Protein AF-A0A382G5J7-F1 (afdb_monomer)

Solvent-accessible surface area (backbone atoms only — not comparable to full-atom values): 8650 Å² total; per-residue (Å²): 138,86,42,73,40,78,58,90,71,52,76,94,48,42,61,63,45,65,73,71,33,57,28,40,36,45,40,41,45,69,70,53,47,55,51,47,26,55,50,17,54,78,64,77,37,78,39,35,30,16,46,16,35,21,76,79,72,47,90,91,56,72,30,28,46,76,84,49,40,56,63,49,47,44,62,51,65,73,33,90,24,45,39,57,42,22,31,19,50,80,81,76,85,90,63,56,70,67,60,53,49,53,47,40,46,52,50,48,51,51,35,50,54,38,20,65,70,56,78,49,63,30,77,37,31,36,30,33,35,65,89,45,33,69,62,23,46,78,49,61,36,72,36,67,54,70,46,52,78,77,71,46,76,80,86,129

Radius of gyration: 15.2 Å; Cα contacts (8 Å, |Δi|>4): 289; chains: 1; bounding box: 37×30×43 Å

Organism: NCBI:txid408172

Structure (mmCIF, N/CA/C/O backbone):
data_AF-A0A382G5J7-F1
#
_entry.id   AF-A0A382G5J7-F1
#
loop_
_atom_site.group_PDB
_atom_site.id
_atom_site.type_symbol
_atom_site.label_atom_id
_atom_site.label_alt_id
_atom_site.label_comp_id
_atom_site.label_asym_id
_atom_site.label_entity_id
_atom_site.label_seq_id
_atom_site.pdbx_PDB_ins_code
_atom_site.Cartn_x
_atom_site.Cartn_y
_atom_site.Cartn_z
_atom_site.occupancy
_atom_site.B_iso_or_equiv
_atom_site.auth_seq_id
_atom_site.auth_comp_id
_atom_site.auth_asym_id
_atom_site.auth_atom_id
_atom_site.pdbx_PDB_model_num
ATOM 1 N N . MET A 1 1 ? -18.338 -6.592 -5.591 1.00 87.31 1 MET A N 1
ATOM 2 C CA . MET A 1 1 ? -17.188 -5.931 -6.250 1.00 87.31 1 MET A CA 1
ATOM 3 C C . MET A 1 1 ? -16.385 -5.238 -5.163 1.00 87.31 1 MET A C 1
ATOM 5 O O . MET A 1 1 ? -17.025 -4.663 -4.299 1.00 87.31 1 MET A O 1
ATOM 9 N N . VAL A 1 2 ? -15.050 -5.326 -5.178 1.00 95.75 2 VAL A N 1
ATOM 10 C CA . VAL A 1 2 ? -14.177 -4.613 -4.224 1.00 95.75 2 VAL A CA 1
ATOM 11 C C . VAL A 1 2 ? -13.556 -3.412 -4.939 1.00 95.75 2 VAL A C 1
ATOM 13 O O . VAL A 1 2 ? -12.939 -3.573 -5.991 1.00 95.75 2 VAL A O 1
ATOM 16 N N . LEU A 1 3 ? -13.734 -2.211 -4.397 1.00 97.88 3 LEU A N 1
ATOM 17 C CA . LEU A 1 3 ? -13.256 -0.952 -4.960 1.00 97.88 3 LEU A CA 1
ATOM 18 C C . LEU A 1 3 ? -11.966 -0.492 -4.274 1.00 97.88 3 LEU A C 1
ATOM 20 O O . LEU A 1 3 ? -11.931 -0.244 -3.070 1.00 97.88 3 LEU A O 1
ATOM 24 N N . HIS A 1 4 ? -10.912 -0.311 -5.071 1.00 98.44 4 HIS A N 1
ATOM 25 C CA . HIS A 1 4 ? -9.600 0.135 -4.606 1.00 98.44 4 HIS A CA 1
ATOM 26 C C . HIS A 1 4 ? -9.329 1.585 -5.027 1.00 98.44 4 HIS A C 1
ATOM 28 O O . HIS A 1 4 ? -9.368 1.916 -6.213 1.00 98.44 4 HIS A O 1
ATOM 34 N N . PHE A 1 5 ? -8.995 2.449 -4.069 1.00 98.31 5 PHE A N 1
ATOM 35 C CA . PHE A 1 5 ? -8.489 3.791 -4.342 1.00 98.31 5 PHE A CA 1
ATOM 36 C C . PHE A 1 5 ? -6.966 3.756 -4.511 1.00 98.31 5 PHE A C 1
ATOM 38 O O . PHE A 1 5 ? -6.245 3.426 -3.570 1.00 98.31 5 PHE A O 1
ATOM 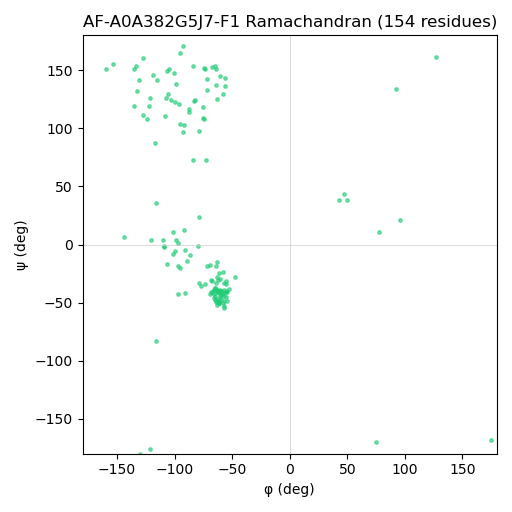45 N N . ILE A 1 6 ? -6.483 4.105 -5.708 1.00 97.19 6 ILE A N 1
ATOM 46 C CA . ILE A 1 6 ? -5.056 4.039 -6.088 1.00 97.19 6 ILE A CA 1
ATOM 47 C C . ILE A 1 6 ? -4.460 5.396 -6.508 1.00 97.19 6 ILE A C 1
ATOM 49 O O . ILE A 1 6 ? -3.323 5.459 -6.970 1.00 97.19 6 ILE A O 1
ATOM 53 N N . GLY A 1 7 ? -5.236 6.479 -6.406 1.00 94.88 7 GLY A N 1
ATOM 54 C CA . GLY A 1 7 ? -4.788 7.840 -6.716 1.00 94.88 7 GLY A CA 1
ATOM 55 C C . GLY A 1 7 ? -4.260 8.566 -5.481 1.00 94.88 7 GLY A C 1
ATOM 56 O O . GLY A 1 7 ? -4.435 8.106 -4.365 1.00 94.88 7 GLY A O 1
ATOM 57 N N . ARG A 1 8 ? -3.654 9.745 -5.639 1.00 94.50 8 ARG A N 1
ATOM 58 C CA . ARG A 1 8 ? -3.246 10.555 -4.479 1.00 94.50 8 ARG A CA 1
ATOM 59 C C . ARG A 1 8 ? -4.473 10.988 -3.666 1.00 94.50 8 ARG A C 1
ATOM 61 O O . ARG A 1 8 ? -5.363 11.644 -4.210 1.00 94.50 8 ARG A O 1
ATOM 68 N N . LEU A 1 9 ? -4.496 10.688 -2.364 1.00 96.69 9 LEU A N 1
ATOM 69 C CA . LEU A 1 9 ? -5.610 11.059 -1.489 1.00 96.69 9 LEU A CA 1
ATOM 70 C C . LEU A 1 9 ? -5.338 12.373 -0.753 1.00 96.69 9 LEU A C 1
ATOM 72 O O . LEU A 1 9 ? -4.615 12.426 0.235 1.00 96.69 9 LEU A O 1
ATOM 76 N N . GLN A 1 10 ? -5.975 13.450 -1.202 1.00 93.81 10 GLN A N 1
ATOM 77 C CA . GLN A 1 10 ? -5.969 14.704 -0.453 1.00 93.81 10 GLN A CA 1
ATOM 78 C C . GLN A 1 10 ? -6.835 14.589 0.807 1.00 93.81 10 GLN A C 1
ATOM 80 O O . GLN A 1 10 ? -7.926 14.014 0.780 1.00 93.81 10 GLN A O 1
ATOM 85 N N . SER A 1 11 ? -6.401 15.208 1.907 1.00 90.44 11 SER A N 1
ATOM 86 C CA . SER A 1 11 ? -7.104 15.134 3.194 1.00 90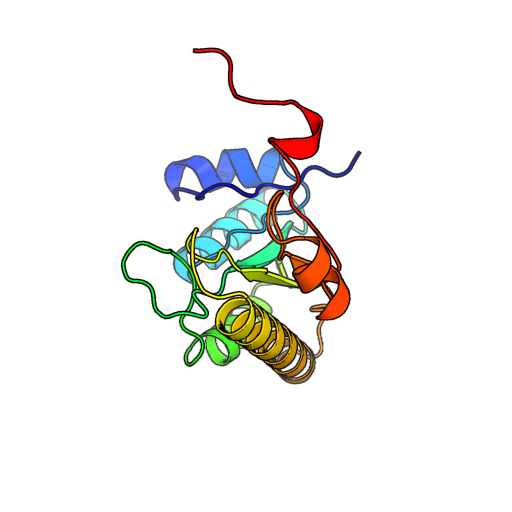.44 11 SER A CA 1
ATOM 87 C C . SER A 1 11 ? -8.570 15.579 3.103 1.00 90.44 11 SER A C 1
ATOM 89 O O . SER A 1 11 ? -9.455 14.915 3.641 1.00 90.44 11 SER A O 1
ATOM 91 N N . ASN A 1 12 ? -8.883 16.645 2.364 1.00 94.25 12 ASN A N 1
ATOM 92 C CA . ASN A 1 12 ? -10.265 17.111 2.178 1.00 94.25 12 ASN A CA 1
ATOM 93 C C . ASN A 1 12 ? -11.171 16.105 1.434 1.00 94.25 12 ASN A C 1
ATOM 95 O O . ASN A 1 12 ? -12.390 16.198 1.543 1.00 94.25 12 ASN A O 1
ATOM 99 N N . LYS A 1 13 ? -10.604 15.124 0.720 1.00 97.50 13 LYS A N 1
ATOM 100 C CA . LYS A 1 13 ? -11.343 14.047 0.043 1.00 97.50 13 LYS A CA 1
ATOM 101 C C . LYS A 1 13 ? -11.357 12.729 0.821 1.00 97.50 13 LYS A C 1
ATOM 103 O O . LYS A 1 13 ? -12.096 11.832 0.429 1.00 97.50 13 LYS A O 1
ATOM 108 N N . ALA A 1 14 ? -10.633 12.628 1.940 1.00 97.19 14 ALA A N 1
ATOM 109 C CA . ALA A 1 14 ? -10.540 11.403 2.741 1.00 97.19 14 ALA A CA 1
ATOM 110 C C . ALA A 1 14 ? -11.910 10.856 3.178 1.00 97.19 14 ALA A C 1
ATOM 112 O O . ALA A 1 14 ? -12.131 9.657 3.076 1.00 97.19 14 ALA A O 1
ATOM 113 N N . ARG A 1 15 ? -12.859 11.723 3.575 1.00 97.50 15 ARG A N 1
ATOM 114 C CA . ARG A 1 15 ? -14.220 11.296 3.963 1.00 97.50 15 ARG A CA 1
ATOM 115 C C . ARG A 1 15 ? -14.946 10.610 2.812 1.00 97.50 15 ARG A C 1
ATOM 117 O O . ARG A 1 15 ? -15.444 9.504 2.969 1.00 97.50 15 ARG A O 1
ATOM 124 N N . LYS A 1 16 ? -14.944 11.248 1.640 1.00 97.62 16 LYS A N 1
ATOM 125 C CA . LYS A 1 16 ? -15.569 10.691 0.438 1.00 97.62 16 LYS A CA 1
ATOM 126 C C . LYS A 1 16 ? -14.888 9.386 0.018 1.00 97.62 16 LYS A C 1
ATOM 128 O O . LYS A 1 16 ? -15.572 8.440 -0.347 1.00 97.62 16 LYS A O 1
ATOM 133 N N . ALA A 1 17 ? -13.558 9.322 0.091 1.00 97.62 17 ALA A N 1
ATOM 134 C CA . ALA A 1 17 ? -12.823 8.107 -0.238 1.00 97.62 17 ALA A CA 1
ATOM 135 C C . ALA A 1 17 ? -13.155 6.953 0.724 1.00 97.62 17 ALA A C 1
ATOM 137 O O . ALA A 1 17 ? -13.518 5.881 0.257 1.00 97.62 17 ALA A O 1
ATOM 138 N N . GLY A 1 18 ? -13.118 7.189 2.040 1.00 96.06 18 GLY A N 1
ATOM 139 C CA . GLY A 1 18 ? -13.434 6.172 3.051 1.00 96.06 18 GLY A CA 1
ATOM 140 C C . GLY A 1 18 ? -14.877 5.663 2.984 1.00 96.06 18 GLY A C 1
ATOM 141 O O . GLY A 1 18 ? -15.141 4.507 3.292 1.00 96.06 18 GLY A O 1
ATOM 142 N N . GLN A 1 19 ? -15.818 6.482 2.509 1.00 95.88 19 GLN A N 1
ATOM 143 C CA . GLN A 1 19 ? -17.206 6.054 2.297 1.00 95.88 19 GLN A CA 1
ATOM 144 C C . GLN A 1 19 ? -17.394 5.210 1.027 1.00 95.88 19 GLN A C 1
ATOM 146 O O . GLN A 1 19 ? -18.209 4.295 1.030 1.00 95.88 19 GLN A O 1
ATOM 151 N N . ILE A 1 20 ? -16.658 5.505 -0.051 1.00 96.94 20 ILE A N 1
ATOM 152 C CA . ILE A 1 20 ? -16.866 4.874 -1.368 1.00 96.94 20 ILE A CA 1
ATOM 153 C C . ILE A 1 20 ? -16.012 3.618 -1.560 1.00 96.94 20 ILE A C 1
ATOM 155 O O . ILE A 1 20 ? -16.480 2.648 -2.146 1.00 96.94 20 ILE A O 1
ATOM 159 N N . PHE A 1 21 ? -14.749 3.646 -1.134 1.00 98.38 21 PHE A N 1
ATOM 160 C CA . PHE A 1 21 ? -13.775 2.610 -1.477 1.00 98.38 21 PHE A CA 1
ATOM 161 C C . PHE A 1 21 ? -13.618 1.594 -0.354 1.00 98.38 21 PHE A C 1
ATOM 163 O O . PHE A 1 21 ? -13.525 1.950 0.818 1.00 98.38 21 PHE A O 1
ATOM 170 N N . ASP A 1 22 ? -13.533 0.319 -0.712 1.00 98.06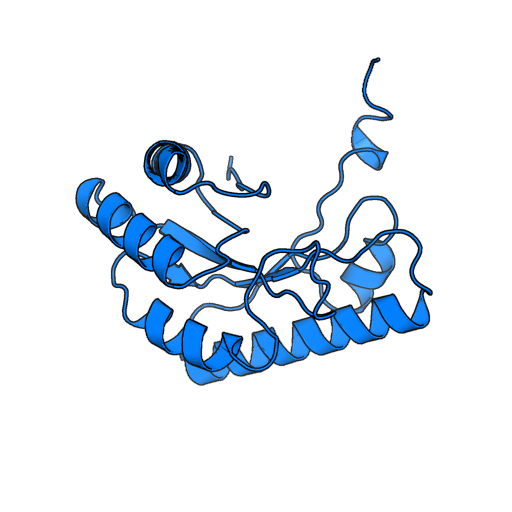 22 ASP A N 1
ATOM 171 C CA . ASP A 1 22 ? -13.285 -0.768 0.235 1.00 98.06 22 ASP A CA 1
ATOM 172 C C . ASP A 1 22 ? -11.832 -0.769 0.714 1.00 98.06 22 ASP A C 1
ATOM 174 O O . ASP A 1 22 ? -11.560 -1.068 1.874 1.00 98.06 22 ASP A O 1
ATOM 178 N N . VAL A 1 23 ? -10.901 -0.382 -0.166 1.00 98.56 23 VAL A N 1
ATOM 179 C CA . VAL A 1 23 ? -9.460 -0.359 0.110 1.00 98.56 23 VAL A CA 1
ATOM 180 C C . VAL A 1 23 ? -8.852 0.968 -0.334 1.00 98.56 23 VAL A C 1
ATOM 182 O O . VAL A 1 23 ? -9.045 1.391 -1.473 1.00 98.56 23 VAL A O 1
ATOM 185 N N . ILE A 1 24 ? -8.054 1.606 0.524 1.00 98.62 24 ILE A N 1
ATOM 186 C CA . ILE A 1 24 ? -7.264 2.795 0.167 1.00 98.62 24 ILE A CA 1
ATOM 187 C C . ILE A 1 24 ? -5.790 2.403 0.104 1.00 98.62 24 ILE A C 1
ATOM 189 O O . ILE A 1 24 ? -5.180 2.124 1.131 1.00 98.62 24 ILE A O 1
ATOM 193 N N . GLN A 1 25 ? -5.200 2.383 -1.092 1.00 98.62 25 GLN A N 1
ATOM 194 C CA . GLN A 1 25 ? -3.832 1.883 -1.275 1.00 98.62 25 GLN A CA 1
ATOM 195 C C . GLN A 1 25 ? -2.734 2.949 -1.163 1.00 98.62 25 GLN A C 1
ATOM 197 O O . GLN A 1 25 ? -1.554 2.631 -1.259 1.00 98.62 25 GLN A O 1
ATOM 202 N N . THR A 1 26 ? -3.116 4.211 -1.005 1.00 97.88 26 THR A N 1
ATOM 203 C CA . THR A 1 26 ? -2.217 5.369 -1.105 1.00 97.88 26 THR A CA 1
ATOM 204 C C . THR A 1 26 ? -2.102 6.118 0.216 1.00 97.88 26 THR A C 1
ATOM 206 O O . THR A 1 26 ? -2.098 7.351 0.229 1.00 97.88 26 THR A O 1
ATOM 209 N N . VAL A 1 27 ? -2.122 5.404 1.345 1.00 98.38 27 VAL A N 1
ATOM 210 C CA . VAL A 1 27 ? -1.891 6.038 2.646 1.00 98.38 27 VAL A CA 1
ATOM 211 C C . VAL A 1 27 ? -0.402 6.339 2.750 1.00 98.38 27 VAL A C 1
ATOM 213 O O . VAL A 1 27 ? 0.409 5.428 2.860 1.00 98.38 27 VAL A O 1
ATOM 216 N N . ASP A 1 28 ? -0.051 7.617 2.657 1.00 97.50 28 ASP A N 1
ATOM 217 C CA . ASP A 1 28 ? 1.324 8.107 2.512 1.00 97.50 28 ASP A CA 1
ATOM 218 C C . ASP A 1 28 ? 1.863 8.820 3.759 1.00 97.50 28 ASP A C 1
ATOM 220 O O . ASP A 1 28 ? 2.988 9.307 3.751 1.00 97.50 28 ASP A O 1
ATOM 224 N N . SER A 1 29 ? 1.049 8.941 4.810 1.00 97.69 29 SER A N 1
ATOM 225 C CA . SER A 1 29 ? 1.402 9.673 6.024 1.00 97.69 29 SER A CA 1
ATOM 226 C C . SER A 1 29 ? 0.545 9.258 7.219 1.00 97.69 29 SER A C 1
ATOM 228 O O . SER A 1 29 ? -0.639 8.929 7.079 1.00 97.69 29 SER A O 1
ATOM 230 N N . ILE A 1 30 ? 1.108 9.376 8.425 1.00 98.06 30 ILE A N 1
ATOM 231 C CA . ILE A 1 30 ? 0.384 9.184 9.694 1.00 98.06 30 ILE A CA 1
ATOM 232 C C . ILE A 1 30 ? -0.821 10.121 9.796 1.00 98.06 30 ILE A C 1
ATOM 234 O O . ILE A 1 30 ? -1.898 9.729 10.241 1.00 98.06 30 ILE A O 1
ATOM 238 N N . LYS A 1 31 ? -0.674 11.368 9.333 1.00 97.75 31 LYS A N 1
ATOM 239 C CA . LYS A 1 31 ? -1.763 12.351 9.320 1.00 97.75 31 LYS A CA 1
ATOM 240 C C . LYS A 1 31 ? -2.964 11.858 8.510 1.00 97.75 31 LYS A C 1
ATOM 242 O O . LYS A 1 31 ? -4.106 12.039 8.938 1.00 97.75 31 LYS A O 1
ATOM 247 N N . LEU A 1 32 ? -2.722 11.256 7.343 1.00 98.25 32 LEU A N 1
ATOM 248 C CA . LEU A 1 32 ? -3.788 10.688 6.525 1.00 98.25 32 LEU A CA 1
ATOM 249 C C . LEU A 1 32 ? -4.400 9.450 7.190 1.00 98.25 32 LEU A C 1
ATOM 251 O O . LEU A 1 32 ? -5.625 9.354 7.230 1.00 98.25 32 LEU A O 1
ATOM 255 N N . ALA A 1 33 ? -3.577 8.565 7.763 1.00 98.31 33 ALA A N 1
ATOM 256 C CA . ALA A 1 33 ? -4.049 7.398 8.507 1.00 98.31 33 ALA A CA 1
ATOM 257 C C . ALA A 1 33 ? -4.967 7.805 9.672 1.00 98.31 33 ALA A C 1
ATOM 259 O O . ALA A 1 33 ? -6.133 7.423 9.690 1.00 98.31 33 ALA A O 1
ATOM 260 N N . LYS A 1 34 ? -4.522 8.692 10.572 1.00 98.31 34 LYS A N 1
ATOM 261 C CA . LYS A 1 34 ? -5.334 9.198 11.697 1.00 98.31 34 LYS A CA 1
ATOM 262 C C . LYS A 1 34 ? -6.660 9.802 11.239 1.00 98.31 34 LYS A C 1
ATOM 264 O O . LYS A 1 34 ? -7.702 9.563 11.845 1.00 98.31 34 LYS A O 1
ATOM 269 N N . ARG A 1 35 ? -6.650 10.553 10.134 1.00 98.12 35 ARG A N 1
ATOM 270 C CA . ARG A 1 35 ? -7.879 11.113 9.559 1.00 98.12 35 ARG A CA 1
ATOM 271 C C . ARG A 1 35 ? -8.830 10.025 9.063 1.00 98.12 35 ARG A C 1
ATOM 273 O O . ARG A 1 35 ? -10.028 10.132 9.309 1.00 98.12 35 ARG A O 1
ATOM 280 N N . LEU A 1 36 ? -8.317 9.017 8.359 1.00 98.38 36 LEU A N 1
ATOM 281 C CA . LEU A 1 36 ? -9.117 7.877 7.917 1.00 98.38 36 LEU A CA 1
ATOM 282 C C . LEU A 1 36 ? -9.658 7.087 9.106 1.00 98.38 36 LEU A C 1
ATOM 284 O O . LEU A 1 36 ? -10.821 6.712 9.050 1.00 98.38 36 LEU A O 1
ATOM 288 N N . ASN A 1 37 ? -8.881 6.910 10.178 1.00 98.44 37 ASN A N 1
ATOM 289 C CA . ASN A 1 37 ? -9.337 6.247 11.398 1.00 98.44 37 ASN A CA 1
ATOM 290 C C . ASN A 1 37 ? -10.577 6.939 11.973 1.00 98.44 37 ASN A C 1
ATOM 292 O O . ASN A 1 37 ? -11.608 6.297 12.100 1.00 98.44 37 ASN A O 1
ATOM 296 N N . ILE A 1 38 ? -10.525 8.262 12.184 1.00 98.00 38 ILE A N 1
ATOM 297 C CA . ILE A 1 38 ? -11.671 9.047 12.686 1.00 98.00 38 ILE A CA 1
ATOM 298 C C . ILE A 1 38 ? -12.917 8.834 11.814 1.00 98.00 38 ILE A C 1
ATOM 300 O O . ILE A 1 38 ? -13.995 8.535 12.318 1.00 98.00 38 ILE A O 1
ATOM 304 N N . ILE A 1 39 ? -12.771 8.947 10.490 1.00 97.62 39 ILE A N 1
ATOM 305 C CA . ILE A 1 39 ? -13.882 8.758 9.542 1.00 97.62 39 ILE A CA 1
ATOM 306 C C . ILE A 1 39 ? -14.437 7.327 9.617 1.00 97.62 39 ILE A C 1
ATOM 308 O O . ILE A 1 39 ? -15.646 7.120 9.532 1.00 97.62 39 ILE A O 1
ATOM 312 N N . SER A 1 40 ? -13.552 6.344 9.745 1.00 97.88 40 SER A N 1
ATOM 313 C CA . SER A 1 40 ? -13.874 4.916 9.792 1.00 97.88 40 SER A CA 1
ATOM 314 C C . SER A 1 40 ? -14.626 4.571 11.080 1.00 97.88 40 SER A C 1
ATOM 316 O O . SER A 1 40 ? -15.654 3.901 11.024 1.00 97.88 40 SER A O 1
ATOM 318 N N . THR A 1 41 ? -14.213 5.153 12.211 1.00 97.94 41 THR A N 1
ATOM 319 C CA . THR A 1 41 ? -14.931 5.079 13.491 1.00 97.94 41 THR A CA 1
ATOM 320 C C . THR A 1 41 ? -16.327 5.700 13.388 1.00 97.94 41 THR A C 1
ATOM 322 O O . THR A 1 41 ? -17.312 5.054 13.730 1.00 97.94 41 THR A O 1
ATOM 325 N N . GLU A 1 42 ? -16.448 6.921 12.852 1.00 97.00 42 GLU A N 1
ATOM 326 C CA . GLU A 1 42 ? -17.741 7.612 12.684 1.00 97.00 42 GLU A CA 1
ATOM 327 C C . GLU A 1 42 ? -18.722 6.856 11.775 1.00 97.00 42 GLU A C 1
ATOM 329 O O . GLU A 1 42 ? -19.936 6.987 11.915 1.00 97.00 42 GLU A O 1
ATOM 334 N N . THR A 1 43 ? -18.202 6.095 10.809 1.00 95.12 43 THR A N 1
ATOM 335 C CA . THR A 1 43 ? -19.006 5.339 9.836 1.00 95.12 43 THR A CA 1
ATOM 336 C C . THR A 1 43 ? -19.162 3.863 10.200 1.00 95.12 43 THR A C 1
ATOM 338 O O . THR A 1 43 ? -19.769 3.123 9.429 1.00 95.12 43 THR A O 1
ATOM 341 N N . ASN A 1 44 ? -18.644 3.441 11.362 1.00 95.56 44 ASN A N 1
ATOM 342 C CA . ASN A 1 44 ? -18.609 2.050 11.821 1.00 95.56 44 ASN A CA 1
ATOM 343 C C . ASN A 1 44 ? -18.103 1.075 10.739 1.00 95.56 44 ASN A C 1
ATOM 345 O O . ASN A 1 44 ? -18.680 0.013 10.496 1.00 95.56 44 ASN A O 1
ATOM 349 N N . LYS A 1 45 ? -17.039 1.477 10.040 1.00 95.62 45 LYS A N 1
ATOM 350 C CA . LYS A 1 45 ? -16.424 0.723 8.949 1.00 95.62 45 LYS A CA 1
ATOM 351 C C . LYS A 1 45 ? -14.969 0.455 9.292 1.00 95.62 45 LYS A C 1
ATOM 353 O O . LYS A 1 45 ? -14.222 1.396 9.511 1.00 95.62 45 LYS A O 1
ATOM 358 N N . LEU A 1 46 ? -14.540 -0.804 9.246 1.00 97.31 46 LEU A N 1
ATOM 359 C CA . LEU A 1 46 ? -13.115 -1.133 9.272 1.00 97.31 46 LEU A CA 1
ATOM 360 C C . LEU A 1 46 ? -12.506 -0.823 7.898 1.00 97.31 46 LEU A C 1
ATOM 362 O O . LEU A 1 46 ? -12.798 -1.505 6.911 1.00 97.31 46 LEU A O 1
ATOM 366 N N . GLN A 1 47 ? -11.692 0.229 7.806 1.00 98.19 47 GLN A N 1
ATOM 367 C CA . GLN A 1 47 ? -11.101 0.646 6.536 1.00 98.19 47 GLN A CA 1
ATOM 368 C C . GLN A 1 47 ? -9.792 -0.099 6.279 1.00 98.19 47 GLN A C 1
ATOM 370 O O . GLN A 1 47 ? -8.776 0.131 6.935 1.0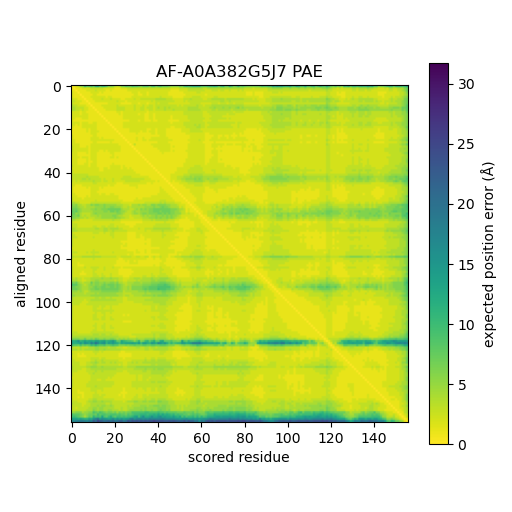0 98.19 47 GLN A O 1
ATOM 375 N N . LYS A 1 48 ? -9.795 -0.935 5.240 1.00 98.38 48 LYS A N 1
ATOM 376 C CA . LYS A 1 48 ? -8.587 -1.595 4.742 1.00 98.38 48 LYS A CA 1
ATOM 377 C C . LYS A 1 48 ? -7.690 -0.586 4.046 1.00 98.38 48 LYS A C 1
ATOM 379 O O . LYS A 1 48 ? -8.155 0.192 3.200 1.00 98.38 48 LYS A O 1
ATOM 384 N N . ILE A 1 49 ? -6.407 -0.609 4.377 1.00 98.56 49 ILE A N 1
ATOM 385 C CA . ILE A 1 49 ? -5.418 0.322 3.842 1.00 98.56 49 ILE A CA 1
ATOM 386 C C . ILE A 1 49 ? -4.149 -0.388 3.394 1.00 98.56 49 ILE A C 1
ATOM 388 O O . ILE A 1 49 ? -3.804 -1.467 3.881 1.00 98.56 49 ILE A O 1
ATOM 392 N N . TYR A 1 50 ? -3.453 0.227 2.438 1.00 98.75 50 TYR A N 1
ATOM 393 C CA . TYR A 1 50 ? -2.060 -0.093 2.154 1.00 98.75 50 TYR A CA 1
ATOM 394 C C . TYR A 1 50 ? -1.219 1.134 2.476 1.00 98.75 50 TYR A C 1
ATOM 396 O O . TYR A 1 50 ? -1.626 2.264 2.184 1.00 98.75 50 TYR A O 1
ATOM 404 N N . LEU A 1 51 ? -0.039 0.900 3.040 1.00 98.56 51 LEU A N 1
ATOM 405 C CA . LEU A 1 51 ? 0.950 1.952 3.236 1.00 98.56 51 LEU A CA 1
ATOM 406 C C . LEU A 1 51 ? 1.727 2.150 1.936 1.00 98.56 51 LEU A C 1
ATOM 408 O O . LEU A 1 51 ? 2.295 1.203 1.390 1.00 98.56 51 LEU A O 1
ATOM 412 N N . GLN A 1 52 ? 1.736 3.373 1.421 1.00 98.56 52 GLN A N 1
ATOM 413 C CA . GLN A 1 52 ? 2.498 3.715 0.231 1.00 98.56 52 GLN A CA 1
ATOM 414 C C . GLN A 1 52 ? 3.948 4.005 0.617 1.00 98.56 52 GLN A C 1
ATOM 416 O O . GLN A 1 52 ? 4.198 4.900 1.419 1.00 98.56 52 GLN A O 1
ATOM 421 N N . VAL A 1 53 ? 4.897 3.288 0.015 1.00 98.38 53 VAL A N 1
ATOM 422 C CA . VAL A 1 53 ? 6.337 3.493 0.208 1.00 98.38 53 VAL A CA 1
ATOM 423 C C . VAL A 1 53 ? 6.959 4.178 -1.006 1.00 98.38 53 VAL A C 1
ATOM 425 O O . VAL A 1 53 ? 6.810 3.728 -2.152 1.00 98.38 53 VAL A O 1
ATOM 428 N N . ASN A 1 54 ? 7.703 5.252 -0.752 1.00 97.19 54 ASN A N 1
ATOM 429 C CA . ASN A 1 54 ? 8.573 5.887 -1.732 1.00 97.19 54 ASN A CA 1
ATOM 430 C C . ASN A 1 54 ? 9.922 5.156 -1.770 1.00 97.19 54 ASN A C 1
ATOM 432 O O . ASN A 1 54 ? 10.935 5.642 -1.280 1.00 97.19 54 ASN A O 1
ATOM 436 N N . ILE A 1 55 ? 9.929 3.955 -2.351 1.00 96.69 55 ILE A N 1
ATOM 437 C CA . ILE A 1 55 ? 11.076 3.035 -2.279 1.00 96.69 55 ILE A CA 1
ATOM 438 C C . ILE A 1 55 ? 12.371 3.587 -2.897 1.00 96.69 55 ILE A C 1
ATOM 440 O O . ILE A 1 55 ? 13.466 3.150 -2.548 1.00 96.69 55 ILE A O 1
ATOM 444 N N . GLY A 1 56 ? 12.241 4.533 -3.829 1.00 92.19 56 GLY A N 1
ATOM 445 C CA . GLY A 1 56 ? 13.359 5.181 -4.510 1.00 92.19 56 GLY A CA 1
ATOM 446 C C . GLY A 1 56 ? 13.767 6.529 -3.917 1.00 92.19 56 GLY A C 1
ATOM 447 O O . GLY A 1 56 ? 14.659 7.151 -4.484 1.00 92.19 56 GLY A O 1
ATOM 448 N N . ASN A 1 57 ? 13.121 6.999 -2.839 1.00 91.50 57 ASN A N 1
ATOM 449 C CA . ASN A 1 57 ? 13.299 8.352 -2.295 1.00 91.50 57 ASN A CA 1
ATOM 450 C C . ASN A 1 57 ? 13.177 9.450 -3.378 1.00 91.50 57 ASN A C 1
ATOM 452 O O . ASN A 1 57 ? 13.903 10.442 -3.375 1.00 91.50 57 ASN A O 1
ATOM 456 N N . ASP A 1 58 ? 12.254 9.267 -4.331 1.00 89.38 58 ASP A N 1
ATOM 457 C CA . ASP A 1 58 ? 12.014 10.228 -5.411 1.00 89.38 58 ASP A CA 1
ATOM 458 C C . ASP A 1 58 ? 11.244 11.438 -4.849 1.00 89.38 58 ASP A C 1
ATOM 460 O O . ASP A 1 58 ? 10.105 11.264 -4.405 1.00 89.38 58 ASP A O 1
ATOM 464 N N . PRO A 1 59 ? 11.792 12.667 -4.893 1.00 87.00 59 PRO A N 1
ATOM 465 C CA . PRO A 1 59 ? 11.129 13.856 -4.351 1.00 87.00 59 PRO A CA 1
ATOM 466 C C . PRO A 1 59 ? 9.809 14.197 -5.062 1.00 87.00 59 PRO A C 1
ATOM 468 O O . PRO A 1 59 ? 9.010 14.984 -4.555 1.00 87.00 59 PRO A O 1
ATOM 471 N N . LYS A 1 60 ? 9.551 13.621 -6.244 1.00 87.25 60 LYS A N 1
ATOM 472 C CA . LYS A 1 60 ? 8.296 13.789 -6.991 1.00 87.25 60 LYS A CA 1
ATOM 473 C C . LYS A 1 60 ? 7.218 12.785 -6.578 1.00 87.25 60 LYS A C 1
ATOM 475 O O . LYS A 1 60 ? 6.077 12.899 -7.036 1.00 87.25 60 LYS A O 1
ATOM 480 N N . LYS A 1 61 ? 7.553 11.783 -5.762 1.00 86.62 61 LYS A N 1
ATOM 481 C CA . LYS A 1 61 ? 6.638 10.730 -5.312 1.00 86.62 61 LYS A CA 1
ATOM 482 C C . LYS A 1 61 ? 6.251 10.945 -3.855 1.00 86.62 61 LYS A C 1
ATOM 484 O O . LYS A 1 61 ? 6.998 11.498 -3.062 1.00 86.62 61 LYS A O 1
ATOM 489 N N . GLN A 1 62 ? 5.040 10.508 -3.534 1.00 91.44 62 GLN A N 1
ATOM 490 C CA . GLN A 1 62 ? 4.537 10.466 -2.165 1.00 91.44 62 GLN A CA 1
ATOM 491 C C . GLN A 1 62 ? 4.764 9.078 -1.577 1.00 91.44 62 GLN A C 1
ATOM 493 O O . GLN A 1 62 ? 4.959 8.106 -2.315 1.00 91.44 62 GLN A O 1
ATOM 498 N N . GLY A 1 63 ? 4.654 8.992 -0.263 1.00 96.00 63 GLY A N 1
ATOM 499 C CA . GLY A 1 63 ? 4.797 7.761 0.490 1.00 96.00 63 GLY A CA 1
ATOM 500 C C . GLY A 1 63 ? 5.811 7.925 1.601 1.00 96.00 63 GLY A C 1
ATOM 501 O O . GLY A 1 63 ? 6.652 8.822 1.556 1.00 96.00 63 GLY A O 1
ATOM 502 N N . PHE A 1 64 ? 5.732 7.013 2.556 1.00 98.12 64 PHE A N 1
ATOM 503 C CA . PHE A 1 64 ? 6.724 6.882 3.603 1.00 98.12 64 PHE A CA 1
ATOM 504 C C . PHE A 1 64 ? 8.087 6.561 2.995 1.00 98.12 64 PHE A C 1
ATOM 506 O O . PHE A 1 64 ? 8.176 5.818 2.006 1.00 98.12 64 PHE A O 1
ATOM 513 N N . SER A 1 65 ? 9.144 7.087 3.597 1.00 97.56 65 SER A N 1
ATOM 514 C CA . SER A 1 65 ? 10.497 6.646 3.284 1.00 97.56 65 SER A CA 1
ATOM 515 C C . SER A 1 65 ? 10.695 5.172 3.692 1.00 97.56 65 SER A C 1
ATOM 517 O O . SER A 1 65 ? 10.019 4.674 4.604 1.00 97.56 65 SER A O 1
ATOM 519 N N . PRO A 1 66 ? 11.613 4.438 3.039 1.00 97.25 66 PRO A N 1
ATOM 520 C CA . PRO A 1 66 ? 11.965 3.076 3.442 1.00 97.25 66 PRO A CA 1
ATOM 521 C C . PRO A 1 66 ? 12.405 2.968 4.906 1.00 97.25 66 PRO A C 1
ATOM 523 O O . PRO A 1 66 ? 12.183 1.942 5.541 1.00 97.25 66 PRO A O 1
ATOM 526 N N . GLU A 1 67 ? 13.023 4.024 5.434 1.00 96.88 67 GLU A N 1
ATOM 527 C CA . GLU A 1 67 ? 13.575 4.078 6.786 1.00 96.88 67 GLU A CA 1
ATOM 528 C C . GLU A 1 67 ? 12.494 4.322 7.851 1.00 96.88 67 GLU A C 1
ATOM 530 O O . GLU A 1 67 ? 12.603 3.812 8.966 1.00 96.88 67 GLU A O 1
ATOM 535 N N . GLU A 1 68 ? 11.436 5.075 7.531 1.00 96.94 68 GLU A N 1
ATOM 536 C CA . GLU A 1 68 ? 10.397 5.443 8.505 1.00 96.94 68 GLU A CA 1
ATOM 537 C C . GLU A 1 68 ? 9.170 4.519 8.491 1.00 96.94 68 GLU A C 1
ATOM 539 O O . GLU A 1 68 ? 8.400 4.489 9.459 1.00 96.94 68 GLU A O 1
ATOM 544 N N . ILE A 1 69 ? 8.950 3.771 7.404 1.00 98.00 69 ILE A N 1
ATOM 545 C CA . ILE A 1 69 ? 7.687 3.055 7.190 1.00 98.00 69 ILE A CA 1
ATOM 546 C C . ILE A 1 69 ? 7.420 1.968 8.234 1.00 98.00 69 ILE A C 1
ATOM 548 O O . ILE A 1 69 ? 6.266 1.764 8.598 1.00 98.00 69 ILE A O 1
ATOM 552 N N . ILE A 1 70 ? 8.450 1.299 8.761 1.00 98.00 70 ILE A N 1
ATOM 553 C CA . ILE A 1 70 ? 8.267 0.263 9.791 1.00 98.00 70 ILE A CA 1
ATOM 554 C C . ILE A 1 70 ? 7.708 0.877 11.078 1.00 98.00 70 ILE A C 1
ATOM 556 O O . ILE A 1 70 ? 6.726 0.381 11.630 1.00 98.00 70 ILE A O 1
ATOM 560 N N . ASN A 1 71 ? 8.294 1.986 11.536 1.00 98.00 71 ASN A N 1
ATOM 561 C CA . ASN A 1 71 ? 7.812 2.700 12.721 1.00 98.00 71 ASN A CA 1
ATOM 562 C C . ASN A 1 71 ? 6.427 3.301 12.473 1.00 98.00 71 ASN A C 1
ATOM 564 O O . ASN A 1 71 ? 5.552 3.211 13.330 1.00 98.00 71 ASN A O 1
ATOM 568 N N . SER A 1 72 ? 6.205 3.827 11.267 1.00 98.19 72 SER A N 1
ATOM 569 C CA . SER A 1 72 ? 4.902 4.354 10.871 1.00 98.19 72 SER A CA 1
ATOM 570 C C . SER A 1 72 ? 3.827 3.267 10.862 1.00 98.19 72 SER A C 1
ATOM 572 O O . SER A 1 72 ? 2.706 3.505 11.293 1.00 98.19 72 SER A O 1
ATOM 574 N N . ALA A 1 73 ? 4.154 2.054 10.413 1.00 98.25 73 ALA A N 1
ATOM 575 C CA . ALA A 1 73 ? 3.226 0.931 10.416 1.00 98.25 73 ALA A CA 1
ATOM 576 C C . ALA A 1 73 ? 2.828 0.514 11.836 1.00 98.25 73 ALA A C 1
ATOM 578 O O . ALA A 1 73 ? 1.659 0.206 12.052 1.00 98.25 73 ALA A O 1
ATOM 579 N N . LYS A 1 74 ? 3.761 0.552 12.797 1.00 97.88 74 LYS A N 1
ATOM 580 C CA . LYS A 1 74 ? 3.458 0.310 14.217 1.00 97.88 74 LYS A CA 1
ATOM 581 C C . LYS A 1 74 ? 2.471 1.345 14.753 1.00 97.88 74 LYS A C 1
ATOM 583 O O . LYS A 1 74 ? 1.423 0.959 15.253 1.00 97.88 74 LYS A O 1
ATOM 588 N N . GLU A 1 75 ? 2.731 2.635 14.541 1.00 97.94 75 GLU A N 1
ATOM 589 C CA . GLU A 1 75 ? 1.803 3.696 14.966 1.00 97.94 75 GLU A CA 1
ATOM 590 C C . GLU A 1 75 ? 0.428 3.559 14.289 1.00 97.94 75 GLU A C 1
ATOM 592 O O . GLU A 1 75 ? -0.610 3.731 14.919 1.00 97.94 75 GLU A O 1
ATOM 597 N N . VAL A 1 76 ? 0.389 3.215 12.998 1.00 98.06 76 VAL A N 1
ATOM 598 C CA . VAL A 1 76 ? -0.879 3.001 12.285 1.00 98.06 76 VAL A CA 1
ATOM 599 C C . VAL A 1 76 ? -1.611 1.754 12.783 1.00 98.06 76 VAL A C 1
ATOM 601 O O . VAL A 1 76 ? -2.837 1.739 12.755 1.00 98.06 76 VAL A O 1
ATOM 604 N N . SER A 1 77 ? -0.899 0.724 13.246 1.00 97.12 77 SER A N 1
ATOM 605 C CA . SER A 1 77 ? -1.519 -0.496 13.777 1.00 97.12 77 SER A CA 1
ATOM 606 C C . SER A 1 77 ? -2.236 -0.292 15.114 1.00 97.12 77 SER A C 1
ATOM 608 O O . SER A 1 77 ? -3.093 -1.096 15.459 1.00 97.12 77 SER A O 1
ATOM 610 N N . GLU A 1 78 ? -1.947 0.802 15.823 1.00 96.88 78 GLU A N 1
ATOM 611 C CA . GLU A 1 78 ? -2.658 1.215 17.043 1.00 96.88 78 GLU A CA 1
ATOM 612 C C . GLU A 1 78 ? -3.999 1.920 16.740 1.00 96.88 78 GLU A C 1
ATOM 614 O O . GLU A 1 78 ? -4.713 2.330 17.651 1.00 96.88 78 GLU A O 1
ATOM 619 N N . LEU A 1 79 ? -4.350 2.109 15.461 1.00 97.44 79 LEU A N 1
ATOM 620 C CA . LEU A 1 79 ? -5.595 2.752 15.040 1.00 97.44 79 LEU A CA 1
ATOM 621 C C . LEU A 1 79 ? -6.704 1.708 14.829 1.00 97.44 79 LEU A C 1
ATOM 623 O O . LEU A 1 79 ? -6.767 1.061 13.785 1.00 97.44 79 LEU A O 1
ATOM 627 N N . ASP A 1 80 ? -7.622 1.608 15.792 1.00 96.38 80 ASP A N 1
ATOM 628 C CA . ASP A 1 80 ? -8.637 0.542 15.886 1.00 96.38 80 ASP A CA 1
ATOM 629 C C . ASP A 1 80 ? -9.578 0.392 14.679 1.00 96.38 80 ASP A C 1
ATOM 631 O O . ASP A 1 80 ? -10.181 -0.660 14.476 1.00 96.38 80 ASP A O 1
ATOM 635 N N . SER A 1 81 ? -9.774 1.450 13.888 1.00 98.00 81 SER A N 1
ATOM 636 C CA . SER A 1 81 ? -10.690 1.437 12.737 1.00 98.00 81 SER A CA 1
ATOM 637 C C . SER A 1 81 ? -9.973 1.280 11.394 1.00 98.00 81 SER A C 1
ATOM 639 O O . SER A 1 81 ? -10.607 1.435 10.344 1.00 98.00 81 SER A O 1
ATOM 641 N N . LEU A 1 82 ? -8.675 0.961 11.403 1.00 97.75 82 LEU A N 1
ATOM 642 C CA . LEU A 1 82 ? -7.886 0.678 10.207 1.00 97.75 82 LEU A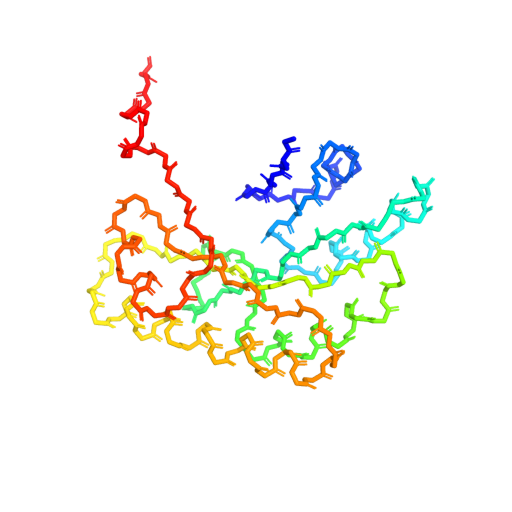 CA 1
ATOM 643 C C . LEU A 1 82 ? -7.321 -0.743 10.227 1.00 97.75 82 LEU A C 1
ATOM 645 O O . LEU A 1 82 ? -6.910 -1.259 11.257 1.00 97.75 82 LEU A O 1
ATOM 649 N N . GLU A 1 83 ? -7.221 -1.348 9.047 1.00 97.44 83 GLU A N 1
ATOM 650 C CA . GLU A 1 83 ? -6.536 -2.627 8.858 1.00 97.44 83 GLU A CA 1
ATOM 651 C C . GLU A 1 83 ? -5.411 -2.458 7.830 1.00 97.44 83 GLU A C 1
ATOM 653 O O . GLU A 1 83 ? -5.656 -2.099 6.675 1.00 97.44 83 GLU A O 1
ATOM 658 N N . ILE A 1 84 ? -4.160 -2.711 8.230 1.00 98.19 84 ILE A N 1
ATOM 659 C CA . ILE A 1 84 ? -3.019 -2.713 7.304 1.00 98.19 84 ILE A CA 1
ATOM 660 C C . ILE A 1 84 ? -3.014 -4.041 6.537 1.00 98.19 84 ILE A C 1
ATOM 662 O O . ILE A 1 84 ? -2.497 -5.052 7.013 1.00 98.19 84 ILE A O 1
ATOM 666 N N . ASN A 1 85 ? -3.560 -4.044 5.319 1.00 97.19 85 ASN A N 1
ATOM 667 C CA . ASN A 1 85 ? -3.641 -5.246 4.480 1.00 97.19 85 ASN A CA 1
ATOM 668 C C . ASN A 1 85 ? -2.413 -5.446 3.585 1.00 97.19 85 ASN A C 1
ATOM 670 O O . ASN A 1 85 ? -2.234 -6.528 3.020 1.00 97.19 85 ASN A O 1
ATOM 674 N N . GLY A 1 86 ? -1.566 -4.432 3.424 1.00 98.19 86 GLY A N 1
ATOM 675 C CA . GLY A 1 86 ? -0.390 -4.519 2.569 1.00 98.19 86 GLY A CA 1
ATOM 676 C C . GLY A 1 86 ? 0.373 -3.213 2.440 1.00 98.19 86 GLY A C 1
ATOM 677 O O . GLY A 1 86 ? 0.107 -2.236 3.142 1.00 98.19 86 GLY A O 1
ATOM 678 N N . ILE A 1 87 ? 1.296 -3.192 1.485 1.00 98.44 87 ILE A N 1
ATOM 679 C CA . ILE A 1 87 ? 1.984 -1.973 1.065 1.00 98.44 87 ILE A CA 1
ATOM 680 C C . ILE A 1 87 ? 1.888 -1.774 -0.441 1.00 98.44 87 ILE A C 1
ATOM 682 O O . ILE A 1 87 ? 1.609 -2.699 -1.210 1.00 98.44 87 ILE A O 1
ATOM 686 N N . MET A 1 88 ? 2.119 -0.541 -0.863 1.00 98.38 88 MET A N 1
ATOM 687 C CA . MET A 1 88 ? 2.027 -0.108 -2.245 1.00 98.38 88 MET A CA 1
ATOM 688 C C . MET A 1 88 ? 3.276 0.680 -2.626 1.00 98.38 88 MET A C 1
ATOM 690 O O . MET A 1 88 ? 3.773 1.474 -1.834 1.00 98.38 88 MET A O 1
ATOM 694 N N . THR A 1 89 ? 3.778 0.501 -3.847 1.00 97.38 89 THR A N 1
ATOM 695 C CA . THR A 1 89 ? 4.809 1.393 -4.391 1.00 97.38 89 THR A CA 1
ATOM 696 C C . THR A 1 89 ? 4.518 1.806 -5.830 1.00 97.38 89 THR A C 1
ATOM 698 O O . THR A 1 89 ? 3.886 1.076 -6.608 1.00 97.38 89 THR A O 1
ATOM 701 N N . MET A 1 90 ? 4.993 2.999 -6.189 1.00 92.56 90 MET A N 1
ATOM 702 C CA . MET A 1 90 ? 4.930 3.561 -7.535 1.00 92.56 90 MET A CA 1
ATOM 703 C C . MET A 1 90 ? 6.316 4.001 -7.983 1.00 92.56 90 MET A C 1
ATOM 705 O O . MET A 1 90 ? 6.838 5.010 -7.510 1.00 92.56 90 MET A O 1
ATOM 709 N N . LEU A 1 91 ? 6.867 3.291 -8.960 1.00 92.19 91 LEU A N 1
ATOM 710 C CA . LEU A 1 91 ? 8.174 3.609 -9.515 1.00 92.19 91 LEU A CA 1
ATOM 711 C C . LEU A 1 91 ? 8.080 4.699 -10.599 1.00 92.19 91 LEU A C 1
ATOM 713 O O . LEU A 1 91 ? 7.016 4.897 -11.207 1.00 92.19 91 LEU A O 1
ATOM 717 N N . PRO A 1 92 ? 9.158 5.467 -10.818 1.00 86.88 92 PRO A N 1
ATOM 718 C CA . PRO A 1 92 ? 9.276 6.336 -11.981 1.00 86.88 92 PRO A CA 1
ATOM 719 C C . PRO A 1 92 ? 9.300 5.516 -13.279 1.00 86.88 92 PRO A C 1
ATOM 721 O O . PRO A 1 92 ? 9.742 4.370 -13.310 1.00 86.88 92 PRO A O 1
ATOM 724 N N . GLN A 1 93 ? 8.809 6.116 -14.363 1.00 85.50 93 GLN A N 1
ATOM 725 C CA . GLN A 1 93 ? 8.879 5.503 -15.689 1.00 85.50 93 GLN A CA 1
ATOM 726 C C . GLN A 1 93 ? 10.313 5.562 -16.229 1.00 85.50 93 GLN A C 1
ATOM 728 O O . GLN A 1 93 ? 11.057 6.488 -15.916 1.00 85.50 93 GLN A O 1
ATOM 733 N N . GLY A 1 94 ? 10.680 4.597 -17.074 1.00 85.25 94 GLY A N 1
ATOM 734 C CA . GLY A 1 94 ? 11.942 4.629 -17.820 1.00 85.25 94 GLY A CA 1
ATOM 735 C C . GLY A 1 94 ? 13.193 4.249 -17.023 1.00 85.25 94 GLY A C 1
ATOM 736 O O . GLY A 1 94 ? 14.296 4.433 -17.530 1.00 85.25 94 GLY A O 1
ATOM 737 N N . ILE A 1 95 ? 13.059 3.713 -15.805 1.00 90.44 95 ILE A N 1
ATOM 738 C CA . ILE A 1 95 ? 14.211 3.168 -15.074 1.00 90.44 95 ILE A CA 1
ATOM 739 C C . ILE A 1 95 ? 14.658 1.813 -15.650 1.00 90.44 95 ILE A C 1
ATOM 741 O O . ILE A 1 95 ? 13.827 1.067 -16.178 1.00 90.44 95 ILE A O 1
ATOM 745 N N . PRO A 1 96 ? 15.952 1.455 -15.533 1.00 94.75 96 PRO A N 1
ATOM 746 C CA . PRO A 1 96 ? 16.446 0.151 -15.965 1.00 94.75 96 PRO A CA 1
ATOM 747 C C . PRO A 1 96 ? 15.705 -1.007 -15.286 1.00 94.75 96 PRO A C 1
ATOM 749 O O . PRO A 1 96 ? 15.404 -0.948 -14.092 1.00 94.75 96 PRO A O 1
ATOM 752 N N . LYS A 1 97 ? 15.469 -2.102 -16.026 1.00 94.00 97 LYS A N 1
ATOM 753 C CA . LYS A 1 97 ? 14.789 -3.304 -15.501 1.00 94.00 97 LYS A CA 1
ATOM 754 C C . LYS A 1 97 ? 15.473 -3.881 -14.255 1.00 94.00 97 LYS A C 1
ATOM 756 O O . LYS A 1 97 ? 14.790 -4.389 -13.373 1.00 94.00 97 LYS A O 1
ATOM 761 N N . THR A 1 98 ? 16.801 -3.792 -14.170 1.00 95.12 98 THR A N 1
ATOM 762 C CA . THR A 1 98 ? 17.584 -4.222 -12.999 1.00 95.12 98 THR A CA 1
ATOM 763 C C . THR A 1 98 ? 17.232 -3.400 -11.762 1.00 95.12 98 THR A C 1
ATOM 765 O O . THR A 1 98 ? 16.823 -3.960 -10.751 1.00 95.12 98 THR A O 1
ATOM 768 N N . THR A 1 99 ? 17.269 -2.071 -11.870 1.00 95.38 99 THR A N 1
ATOM 769 C CA . THR A 1 99 ? 16.873 -1.149 -10.797 1.00 95.38 99 THR A CA 1
ATOM 770 C C . THR A 1 99 ? 15.412 -1.337 -10.386 1.00 95.38 99 THR A C 1
ATOM 772 O O . THR A 1 99 ? 15.091 -1.336 -9.200 1.00 95.38 99 THR A O 1
ATOM 775 N N . LEU A 1 100 ? 14.521 -1.532 -11.360 1.00 95.44 100 LEU A N 1
ATOM 776 C CA . LEU A 1 100 ? 13.106 -1.803 -11.118 1.00 95.44 100 LEU A CA 1
ATOM 777 C C . LEU A 1 100 ? 12.905 -3.079 -10.290 1.00 95.44 100 LEU A C 1
ATOM 779 O O . LEU A 1 100 ? 12.178 -3.062 -9.295 1.00 95.44 100 LEU A O 1
ATOM 783 N N . ARG A 1 101 ? 13.601 -4.160 -10.660 1.00 97.31 101 ARG A N 1
ATOM 784 C CA . ARG A 1 101 ? 13.581 -5.427 -9.924 1.00 97.31 101 ARG A CA 1
ATOM 785 C C . ARG A 1 101 ? 14.099 -5.257 -8.495 1.00 97.31 101 ARG A C 1
ATOM 787 O O . ARG A 1 101 ? 13.457 -5.722 -7.556 1.00 97.31 101 ARG A O 1
ATOM 794 N N . ASP A 1 102 ? 15.209 -4.544 -8.315 1.00 97.38 102 ASP A N 1
ATOM 795 C CA . ASP A 1 102 ? 15.776 -4.283 -6.988 1.00 97.38 102 ASP A CA 1
ATOM 796 C C . ASP A 1 102 ? 14.803 -3.512 -6.088 1.00 97.38 102 ASP A C 1
ATOM 798 O O . ASP A 1 102 ? 14.680 -3.809 -4.898 1.00 97.38 102 ASP A O 1
ATOM 802 N N . TYR A 1 103 ? 14.064 -2.548 -6.641 1.00 97.56 103 TYR A N 1
ATOM 803 C CA . TYR A 1 103 ? 13.039 -1.831 -5.887 1.00 97.56 103 TYR A CA 1
ATOM 804 C C . TYR A 1 103 ? 11.852 -2.712 -5.495 1.00 97.56 103 TYR A C 1
ATOM 806 O O . TYR A 1 103 ? 11.391 -2.619 -4.354 1.00 97.56 103 TYR A O 1
ATOM 814 N N . TYR A 1 104 ? 11.373 -3.598 -6.368 1.00 97.88 104 TYR A N 1
ATOM 815 C CA . TYR A 1 104 ? 10.321 -4.547 -5.987 1.00 97.88 104 TYR A CA 1
ATOM 816 C C . TYR A 1 104 ? 10.791 -5.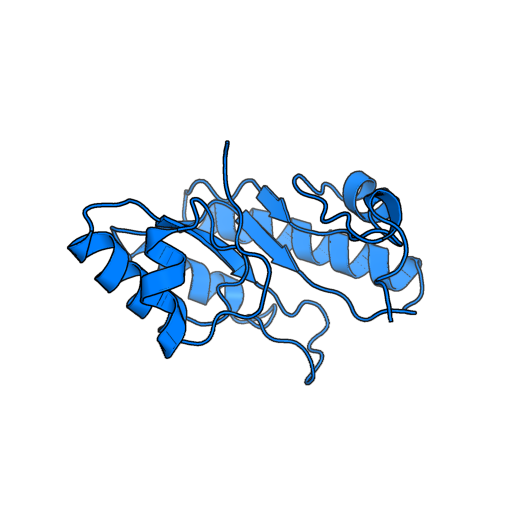549 -4.929 1.00 97.88 104 TYR A C 1
ATOM 818 O O . TYR A 1 104 ? 10.074 -5.756 -3.949 1.00 97.88 104 TYR A O 1
ATOM 826 N N . LYS A 1 105 ? 12.031 -6.050 -5.014 1.00 98.06 105 LYS A N 1
ATOM 827 C CA . LYS A 1 105 ? 12.636 -6.879 -3.955 1.00 98.06 105 LYS A CA 1
ATOM 828 C C . LYS A 1 105 ? 12.671 -6.169 -2.608 1.00 98.06 10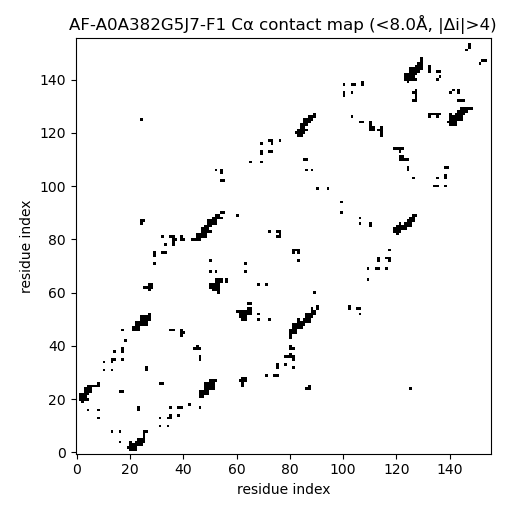5 LYS A C 1
ATOM 830 O O . LYS A 1 105 ? 12.241 -6.726 -1.597 1.00 98.06 105 LYS A O 1
ATOM 835 N N . LYS A 1 106 ? 13.146 -4.919 -2.585 1.00 98.00 106 LYS A N 1
ATOM 836 C CA . LYS A 1 106 ? 13.184 -4.103 -1.360 1.00 98.00 106 LYS A CA 1
ATOM 837 C C . LYS A 1 106 ? 11.781 -3.854 -0.806 1.00 98.00 106 LYS A C 1
ATOM 839 O O . LYS A 1 106 ? 11.582 -3.946 0.400 1.00 98.00 106 LYS A O 1
ATOM 844 N N . THR A 1 107 ? 10.804 -3.610 -1.678 1.00 98.12 107 THR A N 1
ATOM 845 C CA . THR A 1 107 ? 9.397 -3.444 -1.286 1.00 98.12 107 THR A CA 1
ATOM 846 C C . THR A 1 107 ? 8.869 -4.728 -0.635 1.00 98.12 107 THR A C 1
ATOM 848 O O . THR A 1 107 ? 8.338 -4.683 0.470 1.00 98.12 107 THR A O 1
ATOM 851 N N . CYS A 1 108 ? 9.093 -5.894 -1.247 1.00 98.19 108 CYS A N 1
ATOM 852 C CA . CYS A 1 108 ? 8.703 -7.184 -0.674 1.00 98.19 108 CYS A CA 1
ATOM 853 C C . CYS A 1 108 ? 9.318 -7.418 0.718 1.00 98.19 108 CYS A C 1
ATOM 855 O O . CYS A 1 108 ? 8.605 -7.786 1.658 1.00 98.19 108 CYS A O 1
ATOM 857 N N . LYS A 1 109 ? 10.611 -7.106 0.885 1.00 98.12 109 LYS A N 1
ATOM 858 C CA . LYS A 1 109 ? 11.301 -7.175 2.182 1.00 98.12 109 LYS A CA 1
ATOM 859 C C . LYS A 1 109 ? 10.632 -6.288 3.239 1.00 98.12 109 LYS A C 1
ATOM 861 O O . LYS A 1 109 ? 10.269 -6.792 4.297 1.00 98.12 109 LYS A O 1
ATOM 866 N N . ILE A 1 110 ? 10.373 -5.017 2.923 1.00 98.19 110 ILE A N 1
ATOM 867 C CA . ILE A 1 110 ? 9.684 -4.078 3.828 1.00 98.19 110 ILE A CA 1
ATOM 868 C C . ILE A 1 110 ? 8.304 -4.607 4.232 1.00 98.19 110 ILE A C 1
ATOM 870 O O . ILE A 1 110 ? 7.934 -4.551 5.401 1.00 98.19 110 ILE A O 1
ATOM 874 N N . LYS A 1 111 ? 7.532 -5.170 3.295 1.00 98.12 111 LYS A N 1
ATOM 875 C CA . LYS A 1 111 ? 6.223 -5.758 3.620 1.00 98.12 111 LYS A CA 1
ATOM 876 C C . LYS A 1 111 ? 6.350 -6.891 4.636 1.00 98.12 111 LYS A C 1
ATOM 878 O O . LYS A 1 111 ? 5.471 -7.055 5.483 1.00 98.12 111 LYS A O 1
ATOM 883 N N . ASN A 1 112 ? 7.377 -7.733 4.520 1.00 97.12 112 ASN A N 1
ATOM 884 C CA . ASN A 1 112 ? 7.617 -8.823 5.472 1.00 97.12 112 ASN A CA 1
ATOM 885 C C . ASN A 1 112 ? 7.977 -8.279 6.854 1.00 97.12 112 ASN A C 1
ATOM 887 O O . ASN A 1 112 ? 7.324 -8.659 7.820 1.00 97.12 112 ASN A O 1
ATOM 891 N N . GLU A 1 113 ? 8.880 -7.304 6.925 1.00 97.31 113 GLU A N 1
ATOM 892 C CA . GLU A 1 113 ? 9.249 -6.646 8.184 1.00 97.31 113 GLU A CA 1
ATOM 893 C C . GLU A 1 113 ? 8.054 -5.962 8.864 1.00 97.31 113 GLU A C 1
ATOM 895 O O . GLU A 1 113 ? 7.893 -6.064 10.079 1.00 97.31 113 GLU A O 1
ATOM 900 N N . ILE A 1 114 ? 7.168 -5.310 8.098 1.00 97.69 114 ILE A N 1
ATOM 901 C CA . ILE A 1 114 ? 5.928 -4.730 8.641 1.00 97.69 114 ILE A CA 1
ATOM 902 C C . ILE A 1 114 ? 5.031 -5.826 9.204 1.00 97.69 114 ILE A C 1
ATOM 904 O O . ILE A 1 114 ? 4.550 -5.693 10.324 1.00 97.69 114 ILE A O 1
ATOM 908 N N . LYS A 1 115 ? 4.801 -6.901 8.439 1.00 96.62 115 LYS A N 1
ATOM 909 C CA . LYS A 1 115 ? 3.949 -8.018 8.864 1.00 96.62 115 LYS A CA 1
ATOM 910 C C . LYS A 1 115 ? 4.411 -8.596 10.201 1.00 96.62 115 LYS A C 1
ATOM 912 O O . LYS A 1 115 ? 3.579 -8.807 11.077 1.00 96.62 115 LYS A O 1
ATOM 917 N N . GLU A 1 116 ? 5.715 -8.811 10.349 1.00 95.56 116 GLU A N 1
ATOM 918 C CA . GLU A 1 116 ? 6.328 -9.281 11.593 1.00 95.56 116 GLU A CA 1
ATOM 919 C C . GLU A 1 116 ? 6.205 -8.241 12.715 1.00 95.56 116 GLU A C 1
ATOM 921 O O . GLU A 1 116 ? 5.837 -8.581 13.836 1.00 95.56 116 GLU A O 1
ATOM 926 N N . SER A 1 117 ? 6.438 -6.963 12.407 1.00 94.44 117 SER A N 1
ATOM 927 C CA . SER A 1 117 ? 6.446 -5.871 13.390 1.00 94.44 117 SER A CA 1
ATOM 928 C C . SER A 1 117 ? 5.085 -5.558 14.007 1.00 94.44 117 SER A C 1
ATOM 930 O O . SER A 1 117 ? 5.044 -5.097 15.145 1.00 94.44 117 SER A O 1
ATOM 932 N N . VAL A 1 118 ? 3.993 -5.745 13.262 1.00 92.94 118 VAL A N 1
ATOM 933 C CA . VAL A 1 118 ? 2.632 -5.395 13.714 1.00 92.94 118 VAL A CA 1
ATOM 934 C C . VAL A 1 1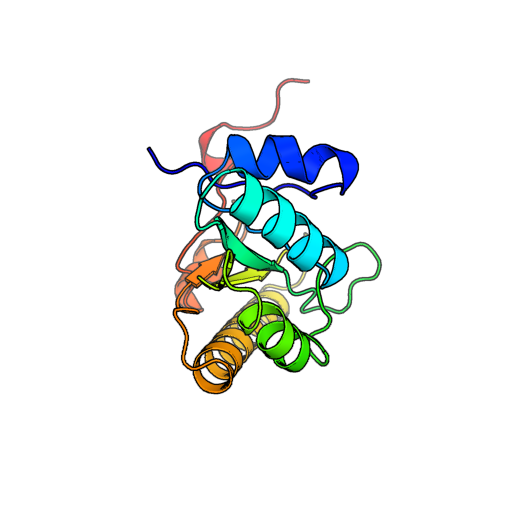18 ? 1.760 -6.624 13.987 1.00 92.94 118 VAL A C 1
ATOM 936 O O . VAL A 1 118 ? 0.572 -6.473 14.252 1.00 92.94 118 VAL A O 1
ATOM 939 N N . ASN A 1 119 ? 2.328 -7.836 13.878 1.00 80.62 119 ASN A N 1
ATOM 940 C CA . ASN A 1 119 ? 1.628 -9.127 13.979 1.00 80.62 119 ASN A CA 1
ATOM 941 C C . ASN A 1 119 ? 0.277 -9.149 13.229 1.00 80.62 119 ASN A C 1
ATOM 943 O O . ASN A 1 119 ? -0.725 -9.675 13.713 1.00 80.62 119 ASN A O 1
ATOM 947 N N . GLY A 1 120 ? 0.236 -8.495 12.066 1.00 78.06 120 GLY A N 1
ATOM 948 C CA . GLY A 1 120 ? -1.007 -8.123 11.394 1.00 78.06 120 GLY A CA 1
ATOM 949 C C . GLY A 1 120 ? -1.150 -8.695 9.987 1.00 78.06 120 GLY A C 1
ATOM 950 O O . GLY A 1 120 ? -0.294 -9.412 9.466 1.00 78.06 120 GLY A O 1
ATOM 951 N N . ASN A 1 121 ? -2.238 -8.312 9.320 1.00 89.00 121 ASN A N 1
ATOM 952 C CA . ASN A 1 121 ? -2.645 -8.836 8.013 1.00 89.00 121 ASN A CA 1
ATOM 953 C C . ASN A 1 121 ? -1.885 -8.240 6.810 1.00 89.00 121 ASN A C 1
ATOM 955 O O . ASN A 1 121 ? -2.390 -8.288 5.684 1.00 89.00 121 ASN A O 1
ATOM 959 N N . CYS A 1 122 ? -0.670 -7.711 7.007 1.00 95.44 122 CYS A N 1
ATOM 960 C CA . CYS A 1 122 ? 0.135 -7.070 5.960 1.00 95.44 122 CYS A CA 1
ATOM 961 C C . CYS A 1 122 ? 0.713 -8.109 4.975 1.00 95.44 122 CYS A C 1
ATOM 963 O O . CYS A 1 122 ? 1.896 -8.464 4.979 1.00 95.44 122 CYS A O 1
ATOM 965 N N . ASN A 1 123 ? -0.163 -8.658 4.137 1.00 95.81 123 ASN A N 1
ATOM 966 C CA . ASN A 1 123 ? 0.120 -9.776 3.240 1.00 95.81 123 ASN A CA 1
ATOM 967 C C . ASN A 1 123 ? 0.228 -9.345 1.777 1.00 95.81 123 ASN A C 1
ATOM 969 O O . ASN A 1 123 ? 0.773 -10.088 0.967 1.00 95.81 123 ASN A O 1
ATOM 973 N N . ASN A 1 124 ? -0.271 -8.158 1.434 1.00 98.31 124 ASN A N 1
ATOM 974 C CA . ASN A 1 124 ? -0.397 -7.744 0.047 1.00 98.31 124 ASN A CA 1
ATOM 975 C C . ASN A 1 124 ? 0.715 -6.804 -0.420 1.00 98.31 124 ASN A C 1
ATOM 977 O O . ASN A 1 124 ? 1.198 -5.952 0.327 1.00 98.31 124 ASN A O 1
ATOM 981 N N . LEU A 1 125 ? 1.047 -6.928 -1.704 1.00 98.50 125 LEU A N 1
ATOM 982 C CA . LEU A 1 125 ? 1.979 -6.068 -2.423 1.00 98.50 125 LEU A CA 1
ATOM 983 C C . LEU A 1 125 ? 1.276 -5.485 -3.644 1.00 98.50 125 LEU A C 1
ATOM 985 O O . LEU A 1 125 ? 1.008 -6.198 -4.610 1.00 98.50 125 LEU A O 1
ATOM 989 N N . SER A 1 126 ? 0.974 -4.187 -3.589 1.00 98.62 126 SER A N 1
ATOM 990 C CA . SER A 1 126 ? 0.471 -3.431 -4.737 1.00 98.62 126 SER A CA 1
ATOM 991 C C . SER A 1 126 ? 1.633 -2.787 -5.481 1.00 98.62 126 SER A C 1
ATOM 993 O O . SER A 1 126 ? 2.109 -1.700 -5.138 1.00 98.62 126 SER A O 1
ATOM 995 N N . MET A 1 127 ? 2.087 -3.447 -6.538 1.00 97.75 127 MET A N 1
ATOM 996 C CA . MET A 1 127 ? 3.187 -2.994 -7.386 1.00 97.75 127 MET A CA 1
ATOM 997 C C . MET A 1 127 ? 3.040 -3.576 -8.794 1.00 97.75 127 MET A C 1
ATOM 999 O O . MET A 1 127 ? 2.377 -4.589 -8.981 1.00 97.75 127 MET A O 1
ATOM 1003 N N . GLY A 1 128 ? 3.616 -2.908 -9.790 1.00 96.56 128 GLY A N 1
ATOM 1004 C CA . GLY A 1 128 ? 3.382 -3.230 -11.197 1.00 96.56 128 GLY A CA 1
ATOM 1005 C C . GLY A 1 128 ? 2.231 -2.435 -11.820 1.00 96.56 128 GLY A C 1
ATOM 1006 O O . GLY A 1 128 ? 1.141 -2.285 -11.262 1.00 96.56 128 GLY A O 1
ATOM 1007 N N . MET A 1 129 ? 2.499 -1.906 -13.000 1.00 95.38 129 MET A N 1
ATOM 1008 C CA . MET A 1 129 ? 1.628 -1.188 -13.919 1.00 95.38 129 MET A CA 1
ATOM 1009 C C . MET A 1 129 ? 1.774 -1.806 -15.316 1.00 95.38 129 MET A C 1
ATOM 1011 O O . MET A 1 129 ? 2.552 -2.734 -15.515 1.00 95.38 129 MET A O 1
ATOM 1015 N N . SER A 1 130 ? 1.053 -1.285 -16.312 1.00 94.38 130 SER A N 1
ATOM 1016 C CA . SER A 1 130 ? 1.002 -1.854 -17.672 1.00 94.38 130 SER A CA 1
ATOM 1017 C C . SER A 1 130 ? 2.361 -2.207 -18.305 1.00 94.38 130 SER A C 1
ATOM 1019 O O . SER A 1 130 ? 2.405 -3.107 -19.130 1.00 94.38 130 SER A O 1
ATOM 1021 N N . ASN A 1 131 ? 3.449 -1.522 -17.935 1.00 92.69 131 ASN A N 1
ATOM 1022 C CA . ASN A 1 131 ? 4.765 -1.684 -18.567 1.00 92.69 131 ASN A CA 1
ATOM 1023 C C . ASN A 1 131 ? 5.754 -2.542 -17.758 1.00 92.69 131 ASN A C 1
ATOM 1025 O O . ASN A 1 131 ? 6.854 -2.804 -18.236 1.00 92.69 131 ASN A O 1
ATOM 1029 N N . ASP A 1 132 ? 5.416 -2.913 -16.522 1.00 95.31 132 ASP A N 1
ATOM 1030 C CA . ASP A 1 132 ? 6.347 -3.558 -15.586 1.00 95.31 132 ASP A CA 1
ATOM 1031 C C . ASP A 1 132 ? 5.692 -4.624 -14.686 1.00 95.31 132 ASP A C 1
ATOM 1033 O O . ASP A 1 132 ? 6.351 -5.185 -13.808 1.00 95.31 132 ASP A O 1
ATOM 1037 N N . PHE A 1 133 ? 4.416 -4.954 -14.921 1.00 96.25 133 PHE A N 1
ATOM 1038 C CA . PHE A 1 133 ? 3.675 -5.919 -14.108 1.00 96.25 133 PHE A CA 1
ATOM 1039 C C . PHE A 1 133 ? 4.268 -7.334 -14.136 1.00 96.25 133 PHE A C 1
ATOM 1041 O O . PHE A 1 133 ? 4.166 -8.028 -13.134 1.00 96.25 133 PHE A O 1
ATOM 1048 N N . GLU A 1 134 ? 4.910 -7.758 -15.229 1.00 97.00 134 GLU A N 1
ATOM 1049 C CA . GLU A 1 134 ? 5.561 -9.076 -15.314 1.00 97.00 134 GLU A CA 1
ATOM 1050 C C . GLU A 1 134 ? 6.679 -9.204 -14.271 1.00 97.00 134 GLU A C 1
ATOM 1052 O O . GLU A 1 134 ? 6.676 -10.124 -13.458 1.00 97.00 134 GLU A O 1
ATOM 1057 N N . ILE A 1 135 ? 7.574 -8.210 -14.210 1.00 97.00 135 ILE A N 1
ATOM 1058 C CA . ILE A 1 135 ? 8.652 -8.168 -13.212 1.00 97.00 135 ILE A CA 1
ATOM 1059 C C . ILE A 1 135 ? 8.059 -8.022 -11.806 1.00 97.00 135 ILE A C 1
ATOM 1061 O O . ILE A 1 135 ? 8.557 -8.622 -10.860 1.00 97.00 135 ILE A O 1
ATOM 1065 N N . ALA A 1 136 ? 6.980 -7.251 -11.650 1.00 97.69 136 ALA A N 1
ATOM 1066 C CA . ALA A 1 136 ? 6.297 -7.130 -10.366 1.00 97.69 136 ALA A CA 1
ATOM 1067 C C . ALA A 1 136 ? 5.761 -8.482 -9.864 1.00 97.69 136 ALA A C 1
ATOM 1069 O O . ALA A 1 136 ? 5.932 -8.795 -8.688 1.00 97.69 136 ALA A O 1
ATOM 1070 N N . ILE A 1 137 ? 5.146 -9.285 -10.741 1.00 98.19 137 ILE A N 1
ATOM 1071 C CA . ILE A 1 137 ? 4.640 -10.627 -10.418 1.00 98.19 137 ILE A CA 1
ATOM 1072 C C . ILE A 1 137 ? 5.790 -11.550 -10.014 1.00 98.19 137 ILE A C 1
ATOM 1074 O O . ILE A 1 137 ? 5.693 -12.209 -8.981 1.00 98.19 137 ILE A O 1
ATOM 1078 N N . GLU A 1 138 ? 6.886 -11.562 -10.777 1.00 97.94 138 GLU A N 1
ATOM 1079 C CA . GLU A 1 138 ? 8.075 -12.362 -10.453 1.00 97.94 138 GLU A CA 1
ATOM 1080 C C . GLU A 1 138 ? 8.652 -12.025 -9.069 1.00 97.94 138 GLU A C 1
ATOM 1082 O O . GLU A 1 138 ? 9.143 -12.907 -8.371 1.00 97.94 138 GLU A O 1
ATOM 1087 N N . GLU A 1 139 ? 8.555 -10.761 -8.649 1.00 97.81 139 GLU A N 1
ATOM 1088 C CA . GLU A 1 139 ? 9.018 -10.287 -7.339 1.00 97.81 139 GLU A CA 1
ATOM 1089 C C . GLU A 1 139 ? 7.925 -10.318 -6.248 1.00 97.81 139 GLU A C 1
ATOM 1091 O O . GLU A 1 139 ? 8.104 -9.769 -5.156 1.00 97.81 139 GLU A O 1
ATOM 1096 N N . GLY A 1 140 ? 6.792 -10.979 -6.513 1.00 97.56 140 GLY A N 1
ATOM 1097 C CA . GLY A 1 140 ? 5.773 -11.304 -5.511 1.00 97.56 140 GLY A CA 1
ATOM 1098 C C . GLY A 1 140 ? 4.599 -10.327 -5.407 1.00 97.56 140 GLY A C 1
ATOM 1099 O O . GLY A 1 140 ? 3.934 -10.284 -4.370 1.00 97.56 140 GLY A O 1
ATOM 1100 N N . ALA A 1 141 ? 4.319 -9.525 -6.438 1.00 98.25 141 ALA A N 1
ATOM 1101 C CA . ALA A 1 141 ? 3.136 -8.665 -6.455 1.00 98.25 141 ALA A CA 1
ATOM 1102 C C . ALA A 1 141 ? 1.849 -9.487 -6.291 1.00 98.25 141 ALA A C 1
ATOM 1104 O O . ALA A 1 141 ? 1.602 -10.434 -7.032 1.00 98.25 141 ALA A O 1
ATOM 1105 N N . THR A 1 142 ? 0.990 -9.075 -5.355 1.00 98.38 142 THR A N 1
ATOM 1106 C CA . THR A 1 142 ? -0.355 -9.656 -5.202 1.00 98.38 142 THR A CA 1
ATOM 1107 C C . THR A 1 142 ? -1.421 -8.812 -5.893 1.00 98.38 142 THR A C 1
ATOM 1109 O O . THR A 1 142 ? -2.520 -9.291 -6.148 1.00 98.38 142 THR A O 1
ATOM 1112 N N . HIS A 1 143 ? -1.113 -7.544 -6.185 1.00 98.44 143 HIS A N 1
ATOM 1113 C CA . HIS A 1 143 ? -1.984 -6.615 -6.896 1.00 98.44 143 HIS A CA 1
ATOM 1114 C C . HIS A 1 143 ? -1.178 -5.851 -7.952 1.00 98.44 143 HIS A C 1
ATOM 1116 O O . HIS A 1 143 ? -0.274 -5.089 -7.610 1.00 98.44 143 HIS A O 1
ATOM 1122 N N . ILE A 1 144 ? -1.566 -6.002 -9.219 1.00 97.94 144 ILE A N 1
ATOM 1123 C CA . ILE A 1 144 ? -1.056 -5.220 -10.355 1.00 97.94 144 ILE A CA 1
ATOM 1124 C C . ILE A 1 144 ? -2.098 -4.182 -10.789 1.00 97.94 144 ILE A C 1
ATOM 1126 O O . ILE A 1 144 ? -3.302 -4.386 -10.626 1.00 97.94 144 ILE A O 1
ATOM 1130 N N . ARG A 1 145 ? -1.654 -3.048 -11.338 1.00 96.88 145 ARG A N 1
ATOM 1131 C CA . ARG A 1 145 ? -2.525 -1.917 -11.705 1.00 96.88 145 ARG A CA 1
ATOM 1132 C C . ARG A 1 145 ? -2.483 -1.664 -13.208 1.00 96.88 145 ARG A C 1
ATOM 1134 O O . ARG A 1 145 ? -1.688 -0.857 -13.690 1.00 96.88 145 ARG A O 1
ATOM 1141 N N . ILE A 1 146 ? -3.339 -2.356 -13.953 1.00 96.00 146 ILE A N 1
ATOM 1142 C CA . ILE A 1 146 ? -3.331 -2.308 -15.417 1.00 96.00 146 ILE A CA 1
ATOM 1143 C C . ILE A 1 146 ? -4.359 -1.301 -15.936 1.00 96.00 146 ILE A C 1
ATOM 1145 O O . ILE A 1 146 ? -5.548 -1.407 -15.658 1.00 96.00 146 ILE A O 1
ATOM 1149 N N . GLY A 1 147 ? -3.876 -0.307 -16.684 1.00 93.50 147 GLY A N 1
ATOM 1150 C CA . GLY A 1 147 ? -4.702 0.716 -17.330 1.00 93.50 147 GLY A CA 1
ATOM 1151 C C . GLY A 1 147 ? -4.582 0.619 -18.844 1.00 93.50 147 GLY A C 1
ATOM 1152 O O . GLY A 1 147 ? -5.391 -0.034 -19.493 1.00 93.50 147 GLY A O 1
ATOM 1153 N N . THR A 1 148 ? -3.530 1.227 -19.399 1.00 93.06 148 THR A N 1
ATOM 1154 C CA . THR A 1 148 ? -3.285 1.299 -20.850 1.00 93.06 148 THR A CA 1
ATOM 1155 C C . THR A 1 148 ? -3.307 -0.054 -21.560 1.00 93.06 148 THR A C 1
ATOM 1157 O O . THR A 1 148 ? -3.828 -0.132 -22.664 1.00 93.06 148 THR A O 1
ATOM 1160 N N . ALA A 1 149 ? -2.787 -1.123 -20.949 1.00 91.56 149 ALA A N 1
ATOM 1161 C CA . ALA A 1 149 ? -2.791 -2.437 -21.597 1.00 91.56 149 ALA A CA 1
ATOM 1162 C C . ALA A 1 149 ? -4.193 -3.079 -21.675 1.00 91.56 149 ALA A C 1
ATOM 1164 O O . ALA A 1 149 ? -4.395 -3.962 -22.498 1.00 91.56 149 ALA A O 1
ATOM 1165 N N . LEU A 1 150 ? -5.160 -2.630 -20.861 1.00 93.94 150 LEU A N 1
ATOM 1166 C CA . LEU A 1 150 ? -6.554 -3.093 -20.920 1.00 93.94 150 LEU A CA 1
ATOM 1167 C C . LEU A 1 150 ? -7.450 -2.159 -21.738 1.00 93.94 150 LEU A C 1
ATOM 1169 O O . LEU A 1 150 ? -8.282 -2.625 -22.507 1.00 93.94 150 LEU A O 1
ATOM 1173 N N . PHE A 1 151 ? -7.300 -0.845 -21.559 1.00 94.56 151 PHE A N 1
ATOM 1174 C CA . PHE A 1 151 ? -8.233 0.155 -22.097 1.00 94.56 151 PHE A CA 1
ATOM 1175 C C . PHE A 1 151 ? -7.661 0.985 -23.252 1.00 94.56 151 PHE A C 1
ATOM 1177 O O . PHE A 1 151 ? -8.358 1.839 -23.792 1.00 94.56 151 PHE A O 1
ATOM 1184 N N . GLY A 1 152 ? -6.401 0.762 -23.630 1.00 92.12 152 GLY A N 1
ATOM 1185 C CA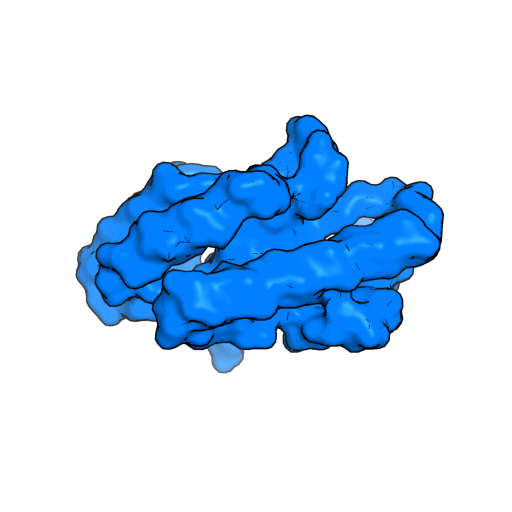 . GLY A 1 152 ? -5.705 1.574 -24.623 1.00 92.12 152 GLY A CA 1
ATOM 1186 C C . GLY A 1 152 ? -5.273 2.945 -24.094 1.00 92.12 152 GLY A C 1
ATOM 1187 O O . GLY A 1 152 ? -5.281 3.227 -22.891 1.00 92.12 152 GLY A O 1
ATOM 1188 N N . ALA A 1 153 ? -4.827 3.805 -25.010 1.00 90.31 153 ALA A N 1
ATOM 1189 C CA . ALA A 1 153 ? -4.468 5.182 -24.689 1.00 90.31 153 ALA A CA 1
ATOM 1190 C C . ALA A 1 153 ? -5.709 5.994 -24.287 1.00 90.31 153 ALA A C 1
ATOM 1192 O O . ALA A 1 153 ? -6.824 5.708 -24.720 1.00 90.31 153 ALA A O 1
ATOM 1193 N N . ARG A 1 154 ? -5.515 7.034 -23.467 1.00 85.56 154 ARG A N 1
ATOM 1194 C CA . ARG A 1 154 ? -6.615 7.950 -23.147 1.00 85.56 154 ARG A CA 1
ATOM 1195 C C . ARG A 1 154 ? -7.065 8.672 -24.424 1.00 85.56 154 ARG A C 1
ATOM 1197 O O . ARG A 1 154 ? -6.186 9.121 -25.164 1.00 85.56 154 ARG A O 1
ATOM 1204 N N . PRO A 1 155 ? -8.382 8.818 -24.655 1.00 81.94 155 PRO A N 1
ATOM 1205 C CA . PRO A 1 155 ? -8.868 9.744 -25.668 1.00 81.94 155 PRO A CA 1
ATOM 1206 C C . PRO A 1 155 ? -8.321 11.143 -25.355 1.00 81.94 155 PRO A C 1
ATOM 1208 O O . PRO A 1 155 ? -8.266 11.521 -24.179 1.00 81.94 155 PRO A O 1
ATOM 1211 N N . GLN A 1 156 ? -7.860 11.850 -26.388 1.00 67.31 156 GLN A N 1
ATOM 1212 C CA . GLN A 1 156 ? -7.482 13.262 -26.282 1.00 67.31 156 GLN A CA 1
ATOM 1213 C C . GLN A 1 156 ? -8.723 14.144 -26.191 1.00 67.31 156 GLN A C 1
ATOM 1215 O O . GLN A 1 156 ? -9.727 13.801 -26.856 1.00 67.31 156 GLN A O 1
#

Secondary structure (DSSP, 8-state):
---EE-S---GGGHHHHHHH-SEEEEE-SHHHHHHHHHHHHHTT--EEEEEEE-TT--TTS-SB-TTTHHHHHHHHHT-TTEEEEEEEE-PPTT--HHHHHHHHHHHHHHHHHHHHHTTS---EEEEEETTTHHHHHHTT-SEEE-SHHHH-SPP-

Mean predicted aligned error: 2.99 Å

Sequence (156 aa):
MVLHFIGRLQSNKARKAGQIFDVIQTVDSIKLAKRLNIISTETNKLQKIYLQVNIGNDPKKQGFSPEEIINSAKEVSELDSLEINGIMTMLPQGIPKTTLRDYYKKTCKIKNEIKESVNGNCNNLSMGMSNDFEIAIEEGATHIRIGTALFGARPQ

pLDDT: mean 95.6, std 4.41, range [67.31, 98.75]

Nearest PDB structures (foldseek):
  5nlc-assembly2_B  TM=9.606E-01  e=8.582E-15  Synechococcus elongatus PCC 7942 = FACHB-805
  3cpg-assembly1_A  TM=9.580E-01  e=4.602E-13  Bifidobacterium adolescentis ATCC 15703
  7f8e-assembly3_C  TM=9.581E-01  e=1.386E-12  Fusobacterium nucleatum subsp. nucleatum ATCC 25586
  7ubp-assembly1_A  TM=9.355E-01  e=4.719E-12  Escherichia coli
  3sy1-assembly1_A  TM=9.385E-01  e=1.816E-11  Escherichia coli K-12

InterPro domains:
  IPR001608 Alanine racemase, N-terminal [PF01168] (9-155)
  IPR011078 Pyridoxal phosphate homeostasis protein [PTHR10146] (3-155)
  IPR011078 Pyridoxal phosphate homeostasis protein [TIGR00044] (3-154)
  IPR029066 PLP-binding barrel [G3DSA:3.20.20.10] (1-156)
  IPR029066 PLP-binding barrel [SSF51419] (2-152)

Foldseek 3Di:
DAFEADDADDLVCLLVCLVPHQEYADAQDLVSLVSNLVSLVVVVAQREYAFEEALVPDPVDGGDYLVCVLVSLQSSLPRPSYAHQAYEYDDDPPDDLVVVLVSLLSRVVSLVSSCVSSVHNHQAYEDEECPCVVSNVVSPHPHYHYDCVVPNDDDD